Protein 6ZDY (pdb70)

Solvent-accessible surface area: 7712 Å² total; per-residue (Å²): 144,92,52,127,140,96,141,63,98,75,79,64,61,82,25,3,69,73,10,0,161,114,68,74,104,81,60,16,0,28,67,127,1,0,39,57,7,0,49,66,84,18,36,97,91,6,143,165,26,88,210,72,101,58,70,0,49,75,25,12,127,99,10,11,108,97,156,60,120,54,0,33,52,126,19,1,45,117,12,31,41,130,24,107,140,58,33,96,118,68,74,114,125,21,54,57,225,81,97,85,120,108,61,82,163,29,23,60

Radius of gyration: 15.87 Å; Cα contacts (8 Å, |Δi|>4): 96; chains: 1; bounding box: 34×30×49 Å

Nearest PDB structures (foldseek):
  6zdy-assembly1_A-2  TM=1.009E+00  e=1.731E-20  Mus musculus
  6zfe-assembly1_A-2  TM=1.007E+00  e=1.436E-19  Mus musculus
  4ggf-assembly1_L  TM=8.959E-01  e=5.723E-12  Homo sapiens
  1xk4-assembly1_C  TM=9.743E-01  e=3.692E-10  Homo sapiens
  1irj-assembly1_A  TM=9.608E-01  e=3.062E-09  Homo sapiens

Foldseek 3Di:
DQDPVRVVVVVVCVLQQVLLCPDDHSQWHALVSQLVSCLPPVCPLPVVCNVPVVVSVVLQVVLPVVPPRIHGPVSVVVVVVVSVVQQVVQQDVQADPDPPDGGDPRGD

Organism: Mus musculus (NCBI:txid10090)

B-factor: mean 39.43, std 17.86, range [22.39, 129.32]

Structure (mmCIF, N/CA/C/O backbone):
data_6ZDY
#
_entry.id   6ZDY
#
_cell.length_a   72.840
_cell.length_b   40.620
_cell.length_c   53.090
_cell.angle_alpha   90.000
_cell.angle_beta   125.000
_cell.angle_gamma   90.000
#
_symmetry.space_group_name_H-M   'C 1 2 1'
#
loop_
_entity.id
_entity.type
_entity.pdbx_description
1 polymer 'Protein S100-A9'
2 non-polymer 'CALCIUM ION'
3 non-polymer 'ZINC ION'
4 non-polymer 'SULFATE ION'
5 water water
#
loop_
_atom_site.group_PDB
_atom_site.id
_atom_site.type_symbol
_atom_site.label_atom_id
_atom_site.label_alt_id
_atom_site.label_comp_id
_atom_site.label_asym_id
_atom_site.label_entity_id
_atom_site.label_seq_id
_atom_site.pdbx_PDB_ins_code
_atom_site.Cartn_x
_atom_site.Cartn_y
_atom_site.Cartn_z
_atom_site.occupancy
_atom_site.B_iso_or_equiv
_atom_site.auth_seq_id
_atom_site.auth_comp_id
_atom_site.auth_asym_id
_atom_site.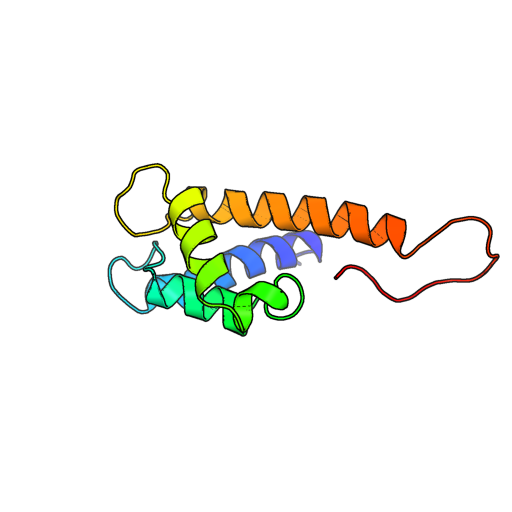auth_atom_id
_atom_site.pdbx_PDB_model_num
ATOM 1 N N . ALA A 1 7 ? -29.419 11.353 25.656 1.00 61.01 5 ALA A N 1
ATOM 2 C CA . ALA A 1 7 ? -28.203 11.582 24.882 1.00 60.31 5 ALA A CA 1
ATOM 3 C C . ALA A 1 7 ? -27.283 10.368 24.969 1.00 59.32 5 ALA A C 1
ATOM 4 O O . ALA A 1 7 ? -27.262 9.681 25.989 1.00 59.49 5 ALA A O 1
ATOM 6 N N . PRO A 1 8 ? -26.530 10.097 23.900 1.00 57.57 6 PRO A N 1
ATOM 7 C CA . PRO A 1 8 ? -25.633 8.933 23.911 1.00 54.65 6 PRO A CA 1
ATOM 8 C C . PRO A 1 8 ? -24.508 9.116 24.919 1.00 51.86 6 PRO A C 1
ATOM 9 O O . PRO A 1 8 ? -23.870 10.170 24.979 1.00 52.39 6 PRO A O 1
ATOM 13 N N . SER A 1 9 ? -24.267 8.074 25.709 1.00 47.18 7 SER A N 1
ATOM 14 C CA . SER A 1 9 ? -23.229 8.086 26.723 1.00 43.31 7 SER A CA 1
ATOM 15 C C . SER A 1 9 ? -21.853 7.942 26.077 1.00 44.03 7 SER A C 1
ATOM 16 O O . SER A 1 9 ? -21.719 7.659 24.884 1.00 41.79 7 SER A O 1
ATOM 19 N N . GLN A 1 10 ? -20.816 8.140 26.899 1.00 46.04 8 GLN A N 1
ATOM 20 C CA .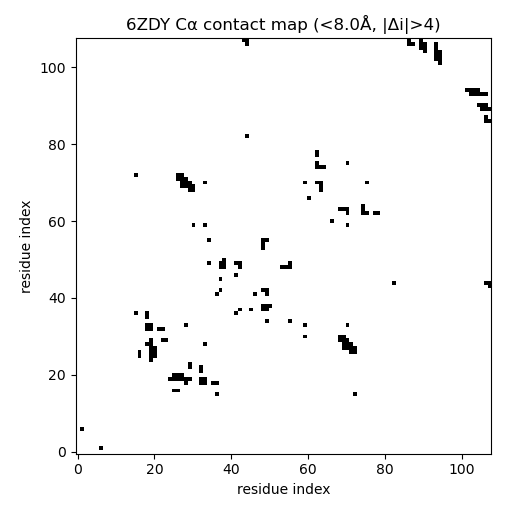 GLN A 1 10 ? -19.445 7.892 26.459 1.00 48.48 8 GLN A CA 1
ATOM 21 C C . GLN A 1 10 ? -19.283 6.472 25.940 1.00 42.68 8 GLN A C 1
ATOM 22 O O . GLN A 1 10 ? -18.609 6.237 24.928 1.00 42.18 8 GLN A O 1
ATOM 28 N N . MET A 1 11 ? -19.885 5.508 26.630 1.00 40.64 9 MET A N 1
ATOM 29 C CA . MET A 1 11 ? -19.790 4.118 26.210 1.00 38.05 9 MET A CA 1
ATOM 30 C C . MET A 1 11 ? -20.505 3.893 24.883 1.00 34.07 9 MET A C 1
ATOM 31 O O . MET A 1 11 ? -19.972 3.236 23.978 1.00 33.66 9 MET A O 1
ATOM 36 N N . GLU A 1 12 ? -21.720 4.430 24.746 1.00 32.52 10 GLU A N 1
ATOM 37 C CA . GLU A 1 12 ? -22.456 4.256 23.498 1.00 31.30 10 GLU A CA 1
ATOM 38 C C . GLU A 1 12 ? -21.752 4.956 22.343 1.00 31.57 10 GLU A C 1
ATOM 39 O O . GLU A 1 12 ? -21.654 4.403 21.241 1.00 32.10 10 GLU A O 1
ATOM 45 N N . ARG A 1 13 ? -21.235 6.164 22.585 1.00 34.37 11 ARG A N 1
ATOM 46 C CA . ARG A 1 13 ? -20.476 6.872 21.559 1.00 36.29 11 ARG A CA 1
ATOM 47 C C . ARG A 1 13 ? -19.268 6.061 21.110 1.00 33.77 11 ARG A C 1
ATOM 48 O O . ARG A 1 13 ? -18.942 6.021 19.915 1.00 34.68 11 ARG A O 1
ATOM 56 N N . SER A 1 14 ? -18.588 5.404 22.054 1.00 33.39 12 SER A N 1
ATOM 57 C CA . SER A 1 14 ? -17.395 4.631 21.713 1.00 32.19 12 SER A CA 1
ATOM 58 C C . SER A 1 14 ? -17.744 3.437 20.838 1.00 28.86 12 SER A C 1
ATOM 59 O O . SER A 1 14 ? -17.028 3.131 19.876 1.00 30.88 12 SER A O 1
ATOM 62 N N . ILE A 1 15 ? -18.837 2.745 21.161 1.00 29.38 13 ILE A N 1
ATOM 63 C CA . ILE A 1 15 ? -19.270 1.603 20.359 1.00 27.19 13 ILE A CA 1
ATOM 64 C C . ILE A 1 15 ? -19.633 2.051 18.950 1.00 27.49 13 ILE A C 1
ATOM 65 O O . ILE A 1 15 ? -19.218 1.438 17.957 1.00 29.33 13 ILE A O 1
ATOM 70 N N . THR A 1 16 ? -20.410 3.131 18.841 1.00 30.05 14 THR A N 1
ATOM 71 C CA . THR A 1 16 ? -20.793 3.639 17.529 1.00 31.02 14 THR A CA 1
ATOM 72 C C . THR A 1 16 ? -19.571 4.061 16.726 1.00 31.50 14 THR A C 1
ATOM 73 O O . THR A 1 16 ? -19.482 3.784 15.523 1.00 33.29 14 THR A O 1
ATOM 77 N N . THR A 1 17 ? -18.601 4.705 17.379 1.00 32.38 15 THR A N 1
ATOM 78 C CA . THR A 1 17 ? -17.414 5.168 16.665 1.00 33.06 15 THR A CA 1
ATOM 79 C C . THR A 1 17 ? -16.588 4.005 16.127 1.00 31.63 15 THR A C 1
ATOM 80 O O . THR A 1 17 ? -16.032 4.090 15.024 1.00 31.34 15 THR A O 1
ATOM 84 N N . ILE A 1 18 ? -16.495 2.910 16.884 1.00 29.36 16 ILE A N 1
ATOM 85 C CA . ILE A 1 18 ? -15.802 1.722 16.387 1.00 26.85 16 ILE A CA 1
ATOM 86 C C . ILE A 1 18 ? -16.445 1.235 15.095 1.00 27.31 16 ILE A C 1
ATOM 87 O O . ILE A 1 18 ? -15.762 0.987 14.094 1.00 28.41 16 ILE A O 1
ATOM 92 N N . ILE A 1 19 ? -17.772 1.126 15.085 1.00 27.74 17 ILE A N 1
ATOM 93 C CA . ILE A 1 19 ? -18.483 0.673 13.894 1.00 28.13 17 ILE A CA 1
ATOM 94 C C . ILE A 1 19 ? -18.333 1.678 12.752 1.00 28.06 17 ILE A C 1
ATOM 95 O O . ILE A 1 19 ? -18.122 1.295 11.589 1.00 28.94 17 ILE A O 1
ATOM 100 N N . ASP A 1 20 ? -18.451 2.974 13.057 1.00 28.44 18 ASP A N 1
ATOM 101 C CA . ASP A 1 20 ? -18.296 3.997 12.026 1.00 30.46 18 ASP A CA 1
ATOM 102 C C . ASP A 1 20 ? -16.901 3.948 11.414 1.00 30.86 18 ASP A C 1
ATOM 103 O O . ASP A 1 20 ? -16.735 4.150 10.199 1.00 31.08 18 ASP A O 1
ATOM 108 N N . THR A 1 21 ? -15.882 3.698 12.242 1.00 30.73 19 THR A N 1
ATO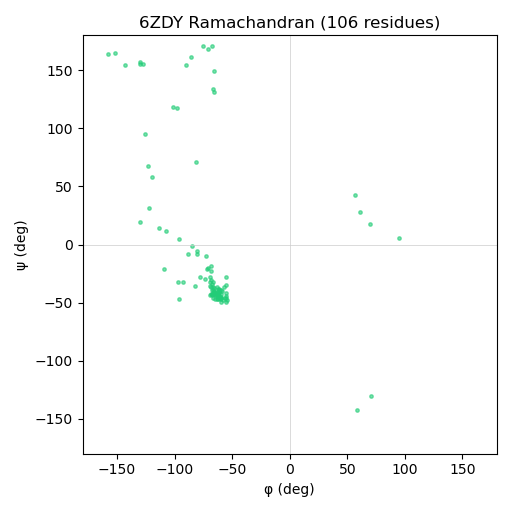M 109 C CA . THR A 1 21 ? -14.517 3.624 11.733 1.00 30.90 19 THR A CA 1
ATOM 110 C C . THR A 1 21 ? -14.341 2.424 10.814 1.00 28.85 19 THR A C 1
ATOM 111 O O . THR A 1 21 ? -13.715 2.534 9.751 1.00 29.52 19 THR A O 1
ATOM 115 N N . PHE A 1 22 ? -14.900 1.274 11.194 1.00 26.83 20 PHE A N 1
ATOM 116 C CA . PHE A 1 22 ? -14.870 0.116 10.307 1.00 24.44 20 PHE A CA 1
ATOM 117 C C . PHE A 1 22 ? -15.471 0.451 8.948 1.00 26.70 20 PHE A C 1
ATOM 118 O O . PHE A 1 22 ? -14.853 0.188 7.905 1.00 26.02 20 PHE A O 1
ATOM 126 N N . HIS A 1 23 ? -16.663 1.060 8.943 1.00 28.22 21 HIS A N 1
ATOM 127 C CA . HIS A 1 23 ? -17.341 1.383 7.690 1.00 27.84 21 HIS A CA 1
ATOM 128 C C . HIS A 1 23 ? -16.588 2.443 6.890 1.00 29.04 21 HIS A C 1
ATOM 129 O O . HIS A 1 23 ? -16.635 2.434 5.655 1.00 29.81 21 HIS A O 1
ATOM 136 N N . GLN A 1 24 ? -15.903 3.372 7.564 1.00 29.51 22 GLN A N 1
ATOM 137 C CA . GLN A 1 24 ? -15.114 4.371 6.850 1.00 31.07 22 GLN A CA 1
ATOM 138 C C . GLN A 1 24 ? -14.111 3.714 5.915 1.00 30.49 22 GLN A C 1
ATOM 139 O O . GLN A 1 24 ? -13.838 4.234 4.826 1.00 32.53 22 GLN A O 1
ATOM 145 N N . TYR A 1 25 ? -13.562 2.570 6.312 1.00 28.84 23 TYR A N 1
ATOM 146 C CA . TYR A 1 25 ? -12.606 1.858 5.478 1.00 29.38 23 TYR A CA 1
ATOM 147 C C . TYR A 1 25 ? -13.230 0.739 4.663 1.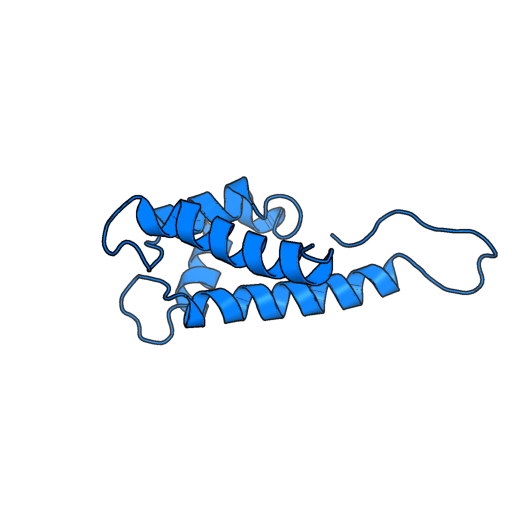00 28.65 23 TYR A C 1
ATOM 148 O O . TYR A 1 25 ? -12.790 0.502 3.534 1.00 31.28 23 TYR A O 1
ATOM 157 N N . SER A 1 26 ? -14.275 0.081 5.166 1.00 26.34 24 SER A N 1
ATOM 158 C CA . SER A 1 26 ? -14.861 -1.026 4.415 1.00 26.28 24 SER A CA 1
ATOM 159 C C . SER A 1 26 ? -15.585 -0.556 3.155 1.00 28.61 24 SER A C 1
ATOM 160 O O . SER A 1 26 ? -15.680 -1.315 2.184 1.00 28.94 24 SER A O 1
ATOM 163 N N . ARG A 1 27 ? -16.109 0.672 3.149 1.00 31.23 25 ARG A N 1
ATOM 164 C CA . ARG A 1 27 ? -16.927 1.164 2.045 1.00 35.60 25 ARG A CA 1
ATOM 165 C C . ARG A 1 27 ? -16.109 1.638 0.851 1.00 33.75 25 ARG A C 1
ATOM 166 O O . ARG A 1 27 ? -16.697 1.972 -0.184 1.00 35.30 25 ARG A O 1
ATOM 174 N N . LYS A 1 28 ? -14.777 1.665 0.957 1.00 34.60 26 LYS A N 1
ATOM 175 C CA . LYS A 1 28 ? -13.963 2.294 -0.084 1.00 36.19 26 LYS A CA 1
ATOM 176 C C . LYS A 1 28 ? -13.977 1.503 -1.391 1.00 35.40 26 LYS A C 1
ATOM 177 O O . LYS A 1 28 ? -14.089 2.092 -2.475 1.00 38.95 26 LYS A O 1
ATOM 183 N N . GLU A 1 29 ? -13.864 0.178 -1.318 1.00 33.92 27 GLU A N 1
ATOM 184 C CA . GLU A 1 29 ? -13.785 -0.642 -2.517 1.00 35.79 27 GLU A CA 1
ATOM 185 C C . GLU A 1 29 ? -14.346 -2.026 -2.229 1.00 34.25 27 GLU A C 1
ATOM 186 O O . GLU A 1 29 ? -14.528 -2.423 -1.068 1.00 33.52 27 GLU A O 1
ATOM 192 N N . GLY A 1 30 ? -14.615 -2.758 -3.312 1.00 36.61 28 GLY A N 1
ATOM 193 C CA . GLY A 1 30 ? -15.164 -4.099 -3.196 1.00 36.03 28 GLY A CA 1
ATOM 194 C C . GLY A 1 30 ? -16.483 -4.101 -2.455 1.00 34.16 28 GLY A C 1
ATOM 195 O O . GLY A 1 30 ? -17.315 -3.194 -2.593 1.00 36.43 28 GLY A O 1
ATOM 196 N N . HIS A 1 31 ? -16.684 -5.129 -1.654 1.00 33.49 29 HIS A N 1
ATOM 197 C CA . HIS A 1 31 ? -17.891 -5.185 -0.855 1.00 32.90 29 HIS A CA 1
ATOM 198 C C . HIS A 1 31 ? -17.849 -4.052 0.163 1.00 32.23 29 HIS A C 1
ATOM 199 O O . HIS A 1 31 ? -16.828 -3.865 0.832 1.00 31.58 29 HIS A O 1
ATOM 206 N N . PRO A 1 32 ? -18.920 -3.265 0.297 1.00 31.17 30 PRO A N 1
ATOM 207 C CA . PRO A 1 32 ? -18.866 -2.098 1.190 1.00 31.68 30 PRO A CA 1
ATOM 208 C C . PRO A 1 32 ? -18.879 -2.443 2.666 1.00 29.85 30 PRO A C 1
ATOM 209 O O . PRO A 1 32 ? -18.648 -1.546 3.489 1.00 30.25 30 PRO A O 1
ATOM 213 N N . ASP A 1 33 ? -19.126 -3.696 3.038 1.00 27.43 31 ASP A N 1
ATOM 214 C CA . ASP A 1 33 ? -19.121 -4.080 4.445 1.00 26.79 31 ASP A CA 1
ATOM 215 C C . ASP A 1 33 ? -17.996 -5.044 4.808 1.00 27.21 31 ASP A C 1
ATOM 216 O O . ASP A 1 33 ? -18.032 -5.646 5.887 1.00 28.09 31 ASP A O 1
ATOM 221 N N . THR A 1 34 ? -16.997 -5.212 3.937 1.00 26.14 32 THR A N 1
ATOM 222 C CA . THR A 1 34 ? -15.805 -5.973 4.278 1.00 25.30 32 THR A CA 1
ATOM 223 C C . THR A 1 34 ? -14.570 -5.150 3.933 1.00 23.88 32 THR A C 1
ATOM 224 O O . THR A 1 34 ? -14.615 -4.236 3.095 1.00 25.81 32 THR A O 1
ATOM 228 N N . LEU A 1 35 ? -13.471 -5.484 4.605 1.00 24.21 33 LEU A N 1
ATOM 229 C CA . LEU A 1 35 ? -12.176 -4.841 4.394 1.00 23.75 33 LEU A CA 1
ATOM 230 C C . LEU A 1 35 ? -11.333 -5.696 3.457 1.00 24.91 33 LEU A C 1
ATOM 231 O O . LEU A 1 35 ? -11.001 -6.841 3.784 1.00 24.89 33 LEU A O 1
ATOM 236 N N . SER A 1 36 ? -10.990 -5.141 2.295 1.00 25.51 34 SER A N 1
ATOM 237 C CA . SER A 1 36 ? -9.937 -5.721 1.486 1.00 24.57 34 SER A CA 1
ATOM 238 C C . SER A 1 36 ? -8.596 -5.562 2.200 1.00 24.46 34 SER A C 1
ATOM 239 O O . SER A 1 36 ? -8.476 -4.867 3.211 1.00 25.29 34 SER A O 1
ATOM 242 N N . LYS A 1 37 ? -7.567 -6.215 1.658 1.00 24.96 35 LYS A N 1
ATOM 243 C CA . LYS A 1 37 ? -6.230 -6.040 2.213 1.00 23.91 35 LYS A CA 1
ATOM 244 C C . LYS A 1 37 ? -5.847 -4.567 2.250 1.00 25.27 35 LYS A C 1
ATOM 245 O O . LYS A 1 37 ? -5.351 -4.069 3.268 1.00 25.12 35 LYS A O 1
ATOM 251 N N . LYS A 1 38 ? -6.089 -3.851 1.148 1.00 25.64 36 LYS A N 1
ATOM 252 C CA . LYS A 1 38 ? -5.747 -2.434 1.081 1.00 25.97 36 LYS A CA 1
ATOM 253 C C . LYS A 1 38 ? -6.512 -1.632 2.129 1.00 25.77 36 LYS A C 1
ATOM 254 O O . LYS A 1 38 ? -5.936 -0.772 2.812 1.00 27.13 36 LYS A O 1
ATOM 260 N N . GLU A 1 39 ? -7.811 -1.908 2.279 1.00 25.17 37 GLU A N 1
ATOM 261 C CA . GLU A 1 39 ? -8.619 -1.183 3.252 1.00 24.21 37 GLU A CA 1
ATOM 262 C C . GLU A 1 39 ? -8.172 -1.485 4.673 1.00 24.46 37 GLU A C 1
ATOM 263 O O . GLU A 1 39 ? -8.109 -0.580 5.513 1.00 26.41 37 GLU A O 1
ATOM 269 N N . PHE A 1 40 ? -7.851 -2.747 4.954 1.00 24.20 38 PHE A N 1
ATOM 270 C CA . PHE A 1 40 ? -7.403 -3.122 6.290 1.00 23.18 38 PHE A CA 1
ATOM 271 C C . PHE A 1 40 ? -6.076 -2.455 6.625 1.00 23.81 38 PHE A C 1
ATOM 272 O O . PHE A 1 40 ? -5.905 -1.894 7.711 1.00 24.88 38 PHE A O 1
ATOM 280 N N . ARG A 1 41 ? -5.116 -2.509 5.697 1.00 24.73 39 ARG A N 1
ATOM 281 C CA . ARG A 1 41 ? -3.842 -1.842 5.931 1.00 25.31 39 ARG A CA 1
ATOM 282 C C . ARG A 1 41 ? -4.028 -0.345 6.143 1.00 25.60 39 ARG A C 1
ATOM 283 O O . ARG A 1 41 ? -3.391 0.243 7.026 1.00 28.97 39 ARG A O 1
ATOM 291 N N . GLN A 1 42 ? -4.891 0.289 5.339 1.00 27.26 40 GLN A N 1
ATOM 292 C CA . GLN A 1 42 ? -5.168 1.713 5.518 1.00 29.81 40 GLN A CA 1
ATOM 293 C C . GLN A 1 42 ? -5.736 1.987 6.901 1.00 29.39 40 GLN A C 1
ATOM 294 O O . GLN A 1 42 ? -5.331 2.942 7.576 1.00 33.86 40 GLN A O 1
ATOM 300 N N . MET A 1 43 ? -6.693 1.165 7.332 1.00 27.05 41 MET A N 1
ATOM 301 C CA . MET A 1 43 ? -7.288 1.345 8.651 1.00 28.40 41 MET A CA 1
ATOM 302 C C . MET A 1 43 ? -6.248 1.185 9.753 1.00 28.07 41 MET A C 1
ATOM 303 O O . MET A 1 43 ? -6.185 1.996 10.683 1.00 29.77 41 MET A O 1
ATOM 308 N N . VAL A 1 44 ? -5.426 0.134 9.673 1.00 27.81 42 VAL A N 1
ATOM 309 C CA . VAL A 1 44 ? -4.405 -0.082 10.694 1.00 27.98 42 VAL A CA 1
ATOM 310 C C . VAL A 1 44 ? -3.442 1.095 10.748 1.00 29.37 42 VAL A C 1
ATOM 311 O O . VAL A 1 44 ? -3.134 1.616 11.824 1.00 30.63 42 VAL A O 1
ATOM 315 N N . GLU A 1 45 ? -2.973 1.553 9.586 1.00 30.71 43 GLU A N 1
ATOM 316 C CA . GLU A 1 45 ? -1.984 2.624 9.575 1.00 33.39 43 GLU A CA 1
ATOM 317 C C . GLU A 1 45 ? -2.570 3.954 10.040 1.00 36.28 43 GLU A C 1
ATOM 318 O O . GLU A 1 45 ? -1.865 4.754 10.664 1.00 40.15 43 GLU A O 1
ATOM 324 N N . ALA A 1 46 ? -3.851 4.201 9.779 1.00 35.62 44 ALA A N 1
ATOM 325 C CA . ALA A 1 46 ? -4.447 5.481 10.142 1.00 36.64 44 ALA A CA 1
ATOM 326 C C . ALA A 1 46 ? -5.106 5.479 11.516 1.00 37.91 44 ALA A C 1
ATOM 327 O O . ALA A 1 46 ? -5.102 6.512 12.197 1.00 39.78 44 ALA A O 1
ATOM 329 N N . GLN A 1 47 ? -5.662 4.345 11.944 1.00 36.63 45 GLN A N 1
ATOM 330 C CA . GLN A 1 47 ? -6.469 4.285 13.155 1.00 37.24 45 GLN A CA 1
ATOM 331 C C . GLN A 1 47 ? -5.804 3.561 14.308 1.00 36.20 45 GLN A C 1
ATOM 332 O O . GLN A 1 47 ? -6.221 3.753 15.456 1.00 37.97 45 GLN A O 1
ATOM 338 N N . LEU A 1 48 ? -4.821 2.717 14.040 1.00 35.84 46 LEU A N 1
ATOM 339 C CA . LEU A 1 48 ? -4.136 1.961 15.077 1.00 36.74 46 LEU A CA 1
ATOM 340 C C . LEU A 1 48 ? -2.640 2.245 15.067 1.00 38.71 46 LEU A C 1
ATOM 341 O O . LEU A 1 48 ? -1.834 1.384 15.415 1.00 39.97 46 LEU A O 1
ATOM 346 N N . ALA A 1 49 ? -2.266 3.469 14.682 1.00 41.47 47 ALA A N 1
ATOM 347 C CA . ALA A 1 49 ? -0.860 3.831 14.550 1.00 45.10 47 ALA A CA 1
ATOM 348 C C . ALA A 1 49 ? -0.145 3.883 15.891 1.00 47.20 47 ALA A C 1
ATOM 349 O O . ALA A 1 49 ? 1.083 3.772 15.926 1.00 48.55 47 ALA A O 1
ATOM 351 N N . THR A 1 50 ? -0.881 4.064 16.987 1.00 47.38 48 THR A N 1
ATOM 3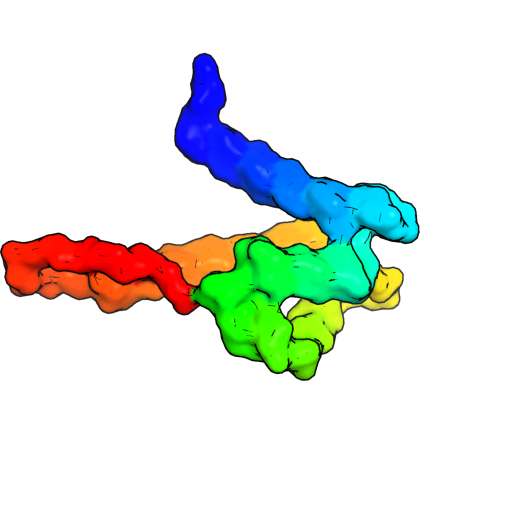52 C CA . THR A 1 50 ? -0.319 4.026 18.330 1.00 48.84 48 THR A CA 1
ATOM 353 C C . THR A 1 50 ? -0.472 2.657 18.980 1.00 48.66 48 THR A C 1
ATOM 354 O O . THR A 1 50 ? 0.488 2.127 19.546 1.00 50.20 48 THR A O 1
ATOM 358 N N . PHE A 1 51 ? -1.670 2.071 18.905 1.00 46.80 49 PHE A N 1
ATOM 359 C CA . PHE A 1 51 ? -1.879 0.739 19.466 1.00 48.07 49 PHE A CA 1
ATOM 360 C C . PHE A 1 51 ? -1.094 -0.311 18.696 1.00 49.84 49 PHE A C 1
ATOM 361 O O . PHE A 1 51 ? -0.601 -1.281 19.282 1.00 50.12 49 PHE A O 1
ATOM 369 N N . MET A 1 52 ? -0.990 -0.148 17.378 1.00 50.54 50 MET A N 1
ATOM 370 C CA . MET A 1 52 ? -0.228 -1.075 16.554 1.00 52.29 50 MET A CA 1
ATOM 371 C C . MET A 1 52 ? 0.900 -0.315 15.870 1.00 58.10 50 MET A C 1
ATOM 372 O O . MET A 1 52 ? 0.988 -0.285 14.637 1.00 58.31 50 MET A O 1
ATOM 377 N N . LYS A 1 53 ? 1.764 0.310 16.677 1.00 63.87 51 LYS A N 1
ATOM 378 C CA . LYS A 1 53 ? 2.819 1.156 16.130 1.00 70.48 51 LYS A CA 1
ATOM 379 C C . LYS A 1 53 ? 3.828 0.345 15.331 1.00 74.57 51 LYS A C 1
ATOM 380 O O . LYS A 1 53 ? 4.290 0.788 14.273 1.00 74.80 51 LYS A O 1
ATOM 386 N N . LYS A 1 54 ? 4.183 -0.844 15.815 1.00 79.01 52 LYS A N 1
ATOM 387 C CA . LYS A 1 54 ? 5.119 -1.675 15.072 1.00 84.29 52 LYS A CA 1
ATOM 388 C C . LYS A 1 54 ? 4.500 -2.254 13.808 1.00 86.74 52 LYS A C 1
ATOM 389 O O . LYS A 1 54 ? 5.237 -2.631 12.895 1.00 85.99 52 LYS A O 1
ATOM 395 N N . GLU A 1 55 ? 3.168 -2.316 13.726 1.00 88.74 53 GLU A N 1
ATOM 396 C CA . GLU A 1 55 ? 2.513 -2.870 12.544 1.00 90.72 53 GLU A CA 1
ATOM 397 C C . GLU A 1 55 ? 2.393 -1.845 11.424 1.00 92.16 53 GLU A C 1
ATOM 398 O O . GLU A 1 55 ? 2.494 -2.203 10.245 1.00 92.25 53 GLU A O 1
ATOM 404 N N . LYS A 1 56 ? 2.159 -0.576 11.767 1.00 93.53 54 LYS A N 1
ATOM 405 C CA . LYS A 1 56 ? 1.935 0.439 10.740 1.00 94.76 54 LYS A CA 1
ATOM 406 C C . LYS A 1 56 ? 3.136 0.565 9.811 1.00 95.63 54 LYS A C 1
ATOM 407 O O . LYS A 1 56 ? 2.987 0.617 8.585 1.00 96.00 54 LYS A O 1
ATOM 413 N N . ARG A 1 57 ? 4.338 0.617 10.379 1.00 95.54 55 ARG A N 1
ATOM 414 C CA . ARG A 1 57 ? 5.559 0.737 9.594 1.00 95.30 55 ARG A CA 1
ATOM 415 C C . ARG A 1 57 ? 6.082 -0.603 9.092 1.00 92.64 55 ARG A C 1
ATOM 416 O O . ARG A 1 57 ? 7.099 -0.628 8.389 1.00 93.68 55 ARG A O 1
ATOM 424 N N . ASN A 1 58 ? 5.415 -1.707 9.426 1.00 87.81 56 ASN A N 1
ATOM 425 C CA . ASN A 1 58 ? 5.873 -3.056 9.097 1.00 82.11 56 ASN A CA 1
ATOM 426 C C . ASN A 1 58 ? 4.729 -3.740 8.359 1.00 73.63 56 ASN A C 1
ATOM 427 O O . ASN A 1 58 ? 3.826 -4.295 8.991 1.00 73.66 56 ASN A O 1
ATOM 432 N N . GLU A 1 59 ? 4.764 -3.702 7.023 1.00 65.37 57 GLU A N 1
ATOM 433 C CA . GLU A 1 59 ? 3.766 -4.433 6.250 1.00 56.68 57 GLU A CA 1
ATOM 434 C C . GLU A 1 59 ? 3.751 -5.905 6.630 1.00 50.07 57 GLU A C 1
ATOM 435 O O . GLU A 1 59 ? 2.706 -6.559 6.541 1.00 49.36 57 GLU A O 1
ATOM 441 N N . ALA A 1 60 ? 4.893 -6.431 7.083 1.00 44.21 58 ALA A N 1
ATOM 442 C CA . ALA A 1 60 ? 4.997 -7.853 7.388 1.00 39.15 58 ALA A CA 1
ATOM 443 C C . ALA A 1 60 ? 3.998 -8.278 8.461 1.00 34.73 58 ALA A C 1
ATOM 444 O O . ALA A 1 60 ? 3.286 -9.268 8.289 1.00 33.46 58 ALA A O 1
ATOM 446 N N . LEU A 1 61 ? 3.935 -7.560 9.584 1.00 36.89 59 LEU A N 1
ATOM 447 C CA . LEU A 1 61 ? 3.009 -8.010 10.622 1.00 38.45 59 LEU A CA 1
ATOM 448 C C . LEU A 1 61 ? 1.557 -7.846 10.187 1.00 32.63 59 LEU A C 1
ATOM 449 O O . LEU A 1 61 ? 0.717 -8.695 10.504 1.00 31.01 59 LEU A O 1
ATOM 454 N N . ILE A 1 62 ? 1.246 -6.777 9.446 1.00 29.22 60 ILE A N 1
ATOM 455 C CA . ILE A 1 62 ? -0.096 -6.625 8.875 1.00 27.60 60 ILE A CA 1
ATOM 456 C C . ILE A 1 62 ? -0.459 -7.823 7.999 1.00 25.87 60 ILE A C 1
ATOM 457 O O . ILE A 1 62 ? -1.614 -8.272 7.980 1.00 26.97 60 ILE A O 1
ATOM 462 N N . ASN A 1 63 ? 0.519 -8.367 7.267 1.00 24.97 61 ASN A N 1
ATOM 463 C CA . ASN A 1 63 ? 0.249 -9.547 6.453 1.00 24.34 61 ASN A CA 1
ATOM 464 C C . ASN A 1 63 ? -0.138 -10.741 7.318 1.00 25.30 61 ASN A C 1
ATOM 465 O O . ASN A 1 63 ? -1.095 -11.460 6.997 1.00 25.55 61 ASN A O 1
ATOM 470 N N . ASP A 1 64 ? 0.596 -10.969 8.421 1.00 28.27 62 ASP A N 1
ATOM 471 C CA . ASP A 1 64 ? 0.247 -12.054 9.332 1.00 33.11 62 ASP A CA 1
ATOM 472 C C . ASP A 1 64 ? -1.134 -11.843 9.934 1.00 28.01 62 ASP A C 1
ATOM 473 O O . ASP A 1 64 ? -1.929 -12.785 10.023 1.00 29.62 62 ASP A O 1
ATOM 478 N N . ILE A 1 65 ? -1.436 -10.612 10.351 1.00 26.07 63 ILE A N 1
ATOM 479 C CA . ILE A 1 65 ? -2.700 -10.360 11.044 1.00 24.43 63 ILE A CA 1
ATOM 480 C C . ILE A 1 65 ? -3.877 -10.549 10.096 1.00 24.79 63 ILE A C 1
ATOM 481 O O . ILE A 1 65 ? -4.890 -11.157 10.457 1.00 26.34 63 ILE A O 1
ATOM 486 N N . MET A 1 66 ? -3.764 -10.056 8.861 1.00 24.64 64 MET A N 1
ATOM 487 C CA . MET A 1 66 ? -4.835 -10.270 7.895 1.00 24.07 64 MET A CA 1
ATOM 488 C C . MET A 1 66 ? -5.117 -11.758 7.719 1.00 24.90 64 MET A C 1
ATOM 489 O O . MET A 1 66 ? -6.276 -12.191 7.712 1.00 24.66 64 MET A O 1
ATOM 494 N N . GLU A 1 67 ? -4.059 -12.560 7.573 1.00 24.17 65 GLU A N 1
ATOM 495 C CA . GLU A 1 67 ? -4.244 -13.991 7.374 1.00 25.25 65 GLU A CA 1
ATOM 496 C C . GLU A 1 67 ? -4.818 -14.663 8.616 1.00 25.39 65 GLU A C 1
ATOM 497 O O . GLU A 1 67 ? -5.607 -15.606 8.501 1.00 30.08 65 GLU A O 1
ATOM 503 N N . ASP A 1 68 ? -4.448 -14.187 9.807 1.00 25.33 66 ASP A N 1
ATOM 504 C CA . ASP A 1 68 ? -5.015 -14.752 11.027 1.00 27.42 66 ASP A CA 1
ATOM 505 C C . ASP A 1 68 ? -6.497 -14.427 11.149 1.00 25.38 66 ASP A C 1
ATOM 506 O O . ASP A 1 68 ? -7.285 -15.263 11.604 1.00 29.52 66 ASP A O 1
ATOM 511 N N . LEU A 1 69 ? -6.885 -13.208 10.779 1.00 24.91 67 LEU A N 1
ATOM 512 C CA . LEU A 1 69 ? -8.271 -12.778 10.935 1.00 24.07 67 LEU A CA 1
ATOM 513 C C . LEU A 1 69 ? -9.186 -13.330 9.849 1.00 24.36 67 LEU A C 1
ATOM 514 O O . LEU A 1 69 ? -10.388 -13.487 10.084 1.00 27.76 67 LEU A O 1
ATOM 519 N N . ASP A 1 70 ? -8.653 -13.603 8.653 1.00 26.20 68 ASP A N 1
ATOM 520 C CA . ASP A 1 70 ? -9.442 -14.054 7.501 1.00 25.57 68 ASP A CA 1
ATOM 521 C C . ASP A 1 70 ? -9.707 -15.555 7.621 1.00 27.87 68 ASP A C 1
ATOM 522 O O . ASP A 1 70 ? -9.165 -16.389 6.894 1.00 30.42 68 ASP A O 1
ATOM 527 N N . THR A 1 71 ? -10.567 -15.895 8.582 1.00 28.55 69 THR A N 1
ATOM 528 C CA . THR A 1 71 ? -10.736 -17.294 8.953 1.00 29.51 69 THR A CA 1
ATOM 529 C C . THR A 1 71 ? -11.476 -18.118 7.904 1.00 31.58 69 THR A C 1
ATOM 530 O O . THR A 1 71 ? -11.332 -19.343 7.895 1.00 34.79 69 THR A O 1
ATOM 534 N N . ASN A 1 72 ? -12.253 -17.495 7.020 1.00 30.10 70 ASN A N 1
ATOM 535 C CA . ASN A 1 72 ? -12.862 -18.226 5.916 1.00 31.37 70 ASN A CA 1
ATOM 536 C C . ASN A 1 72 ? -12.059 -18.118 4.626 1.00 31.86 70 ASN A C 1
ATOM 537 O O . ASN A 1 72 ? -12.504 -18.613 3.586 1.00 32.56 70 ASN A O 1
ATOM 542 N N . GLN A 1 73 ? -10.888 -17.485 4.679 1.00 31.40 71 GLN A N 1
ATOM 543 C CA . GLN A 1 73 ? -9.937 -17.473 3.568 1.00 30.77 71 GLN A CA 1
ATOM 544 C C . GLN A 1 73 ? -10.553 -16.934 2.277 1.00 30.74 71 GLN A C 1
ATOM 545 O O . GLN A 1 73 ? -10.331 -17.469 1.186 1.00 34.14 71 GLN A O 1
ATOM 551 N N . ASP A 1 74 ? -11.327 -15.853 2.394 1.00 29.03 72 ASP A N 1
ATOM 552 C CA . ASP A 1 74 ? -11.897 -15.213 1.212 1.00 28.94 72 ASP A CA 1
ATOM 553 C C . ASP A 1 74 ? -11.240 -13.879 0.870 1.00 27.53 72 ASP A C 1
ATOM 554 O O . ASP A 1 74 ? -11.771 -13.129 0.039 1.00 28.30 72 ASP A O 1
ATOM 559 N N . ASN A 1 75 ? -10.112 -13.561 1.506 1.00 26.75 73 ASN A N 1
ATOM 560 C CA . ASN A 1 75 ? -9.288 -12.396 1.196 1.00 25.72 73 ASN A CA 1
ATOM 561 C C . ASN A 1 75 ? -9.928 -11.066 1.567 1.00 25.37 73 ASN A C 1
ATOM 562 O O . ASN A 1 75 ? -9.490 -10.016 1.081 1.00 28.37 73 ASN A O 1
ATOM 567 N N . GLN A 1 76 ? -10.943 -11.080 2.434 1.00 25.91 74 GLN A N 1
ATOM 568 C CA . GLN A 1 76 ? -11.521 -9.859 2.973 1.00 26.27 74 GLN A CA 1
ATOM 569 C C . GLN A 1 76 ? -11.897 -10.133 4.417 1.00 25.33 74 GLN A C 1
ATOM 570 O O . GLN A 1 76 ? -12.116 -11.281 4.792 1.00 26.00 74 GLN A O 1
ATOM 576 N N . LEU A 1 77 ? -11.933 -9.082 5.226 1.00 24.25 75 LEU A N 1
ATOM 577 C CA . LEU A 1 77 ? -12.333 -9.202 6.625 1.00 23.48 75 LEU A CA 1
ATOM 578 C C . LEU A 1 77 ? -13.775 -8.736 6.782 1.00 23.32 75 LEU A C 1
ATOM 579 O O . LEU A 1 77 ? -14.093 -7.571 6.509 1.00 24.97 75 LEU A O 1
ATOM 584 N N . SER A 1 78 ? -14.642 -9.643 7.222 1.00 24.31 76 SER A N 1
ATOM 585 C CA . SER A 1 78 ? -15.980 -9.234 7.608 1.00 24.80 76 SER A CA 1
ATOM 586 C C . SER A 1 78 ? -15.919 -8.441 8.908 1.00 24.44 76 SER A C 1
ATOM 587 O O . SER A 1 78 ? -14.894 -8.404 9.601 1.00 24.76 76 SER A O 1
ATOM 590 N N . PHE A 1 79 ? -17.046 -7.806 9.245 1.00 25.05 77 PHE A N 1
ATOM 591 C CA . PHE A 1 79 ? -17.144 -7.138 10.539 1.00 23.98 77 PHE A CA 1
ATOM 592 C C . PHE A 1 79 ? -16.817 -8.104 11.666 1.00 23.55 77 PHE A C 1
ATOM 593 O O . PHE A 1 79 ? -16.029 -7.784 12.560 1.00 24.58 77 PHE A O 1
ATOM 601 N N . GLU A 1 80 ? -17.418 -9.297 11.633 1.00 26.23 78 GLU A N 1
ATOM 602 C CA . GLU A 1 80 ? -17.191 -10.276 12.692 1.00 27.56 78 GLU A CA 1
ATOM 603 C C . GLU A 1 80 ? -15.721 -10.677 12.761 1.00 25.36 78 GLU A C 1
ATOM 604 O O . GLU A 1 80 ? -15.151 -10.800 13.852 1.00 27.92 78 GLU A O 1
ATOM 610 N N . GLU A 1 81 ? -15.078 -10.862 11.601 1.00 24.74 79 GLU A N 1
ATOM 611 C CA . GLU A 1 81 ? -13.661 -11.213 11.609 1.00 24.39 79 GLU A CA 1
ATOM 612 C C . GLU A 1 81 ? -12.823 -10.076 12.186 1.00 24.62 79 GLU A C 1
ATOM 613 O O . GLU A 1 81 ? -11.910 -10.304 12.989 1.00 26.46 79 GLU A O 1
ATOM 619 N N . CYS A 1 82 ? -13.136 -8.839 11.801 1.00 26.56 80 CYS A N 1
ATOM 620 C CA . CYS A 1 82 ? -12.366 -7.697 12.279 1.00 26.91 80 CYS A CA 1
ATOM 621 C C . CYS A 1 82 ? -12.564 -7.461 13.774 1.00 29.16 80 CYS A C 1
ATOM 622 O O . CYS A 1 82 ? -11.647 -6.985 14.453 1.00 29.03 80 CYS A O 1
ATOM 625 N N . MET A 1 83 ? -13.736 -7.803 14.310 1.00 29.15 81 MET A N 1
ATOM 626 C CA . MET A 1 83 ? -13.957 -7.600 15.735 1.00 29.43 81 MET A CA 1
ATOM 627 C C . MET A 1 83 ? -13.104 -8.525 16.598 1.00 28.16 81 MET A C 1
ATOM 628 O O . MET A 1 83 ? -12.903 -8.228 17.777 1.00 30.80 81 MET A O 1
ATOM 633 N N . MET A 1 84 ? -12.574 -9.622 16.045 1.00 27.47 82 MET A N 1
ATOM 634 C CA . MET A 1 84 ? -11.626 -10.429 16.809 1.00 27.57 82 MET A CA 1
ATOM 635 C C . MET A 1 84 ? -10.369 -9.629 17.121 1.00 26.21 82 MET A C 1
ATOM 636 O O . MET A 1 84 ? -9.784 -9.762 18.205 1.00 26.90 82 MET A O 1
ATOM 641 N N . LEU A 1 85 ? -9.944 -8.784 16.179 1.00 25.35 83 LEU A N 1
ATOM 642 C CA . LEU A 1 85 ? -8.827 -7.884 16.440 1.00 25.51 83 LEU A CA 1
ATOM 643 C C . LEU A 1 85 ? -9.196 -6.830 17.475 1.00 26.27 83 LEU A C 1
ATOM 644 O O . LEU A 1 85 ? -8.393 -6.528 18.364 1.00 26.88 83 LEU A O 1
ATOM 649 N N . MET A 1 86 ? -10.396 -6.249 17.370 1.00 25.83 84 MET A N 1
ATOM 650 C CA . MET A 1 86 ? -10.810 -5.254 18.360 1.00 26.38 84 MET A CA 1
ATOM 651 C C . MET A 1 86 ? -10.833 -5.848 19.762 1.00 26.78 84 MET A C 1
ATOM 652 O O . MET A 1 86 ? -10.438 -5.188 20.732 1.00 26.30 84 MET A O 1
ATOM 657 N N . ALA A 1 87 ? -11.289 -7.096 19.886 1.00 26.90 85 ALA A N 1
ATOM 658 C CA . ALA A 1 87 ? -11.299 -7.751 21.190 1.00 27.33 85 ALA A CA 1
ATOM 659 C C . ALA A 1 87 ? -9.882 -7.903 21.733 1.00 27.08 85 ALA A C 1
ATOM 660 O O . ALA A 1 87 ? -9.613 -7.602 22.902 1.00 27.93 85 ALA A O 1
ATOM 662 N N . LYS A 1 88 ? -8.950 -8.345 20.886 1.00 26.98 86 LYS A N 1
ATOM 663 C CA . LYS A 1 88 ? -7.569 -8.491 21.337 1.00 29.12 86 LYS A CA 1
ATOM 664 C C . LYS A 1 88 ? -6.987 -7.152 21.767 1.00 27.06 86 LYS A C 1
ATOM 665 O O . LYS A 1 88 ? -6.263 -7.074 22.769 1.00 27.81 86 LYS A O 1
ATOM 671 N N . LEU A 1 89 ? -7.320 -6.084 21.037 1.00 25.60 87 LEU A N 1
ATOM 672 C CA . LEU A 1 89 ? -6.805 -4.761 21.365 1.00 25.29 87 LEU A CA 1
ATOM 673 C C . LEU A 1 89 ? -7.384 -4.249 22.672 1.00 25.67 87 LEU A C 1
ATOM 674 O O . LEU A 1 89 ? -6.659 -3.655 23.473 1.00 28.03 87 LEU A O 1
ATOM 679 N N . ILE A 1 90 ? -8.689 -4.442 22.887 1.00 25.79 88 ILE A N 1
ATOM 680 C CA . ILE A 1 90 ? -9.311 -4.000 24.137 1.00 25.26 88 ILE A CA 1
ATOM 681 C C . ILE A 1 90 ? -8.664 -4.693 25.329 1.00 25.54 88 ILE A C 1
ATOM 682 O O . ILE A 1 90 ? -8.316 -4.051 26.330 1.00 25.72 88 ILE A O 1
ATOM 687 N N . PHE A 1 91 ? -8.480 -6.014 25.238 1.00 25.52 89 PHE A N 1
ATOM 688 C CA . PHE A 1 91 ? -7.868 -6.730 26.353 1.00 26.68 89 PHE A CA 1
ATOM 689 C C . PHE A 1 91 ? -6.429 -6.299 26.565 1.00 26.75 89 PHE A C 1
ATOM 690 O O . PHE A 1 91 ? -5.989 -6.109 27.707 1.00 28.33 89 PHE A O 1
ATOM 698 N N . ALA A 1 92 ? -5.672 -6.160 25.479 1.00 26.09 90 ALA A N 1
ATOM 699 C CA . ALA A 1 92 ? -4.284 -5.735 25.606 1.00 26.44 90 ALA A CA 1
ATOM 700 C C . ALA A 1 92 ? -4.193 -4.345 26.218 1.00 26.50 90 ALA A C 1
ATOM 701 O O . ALA A 1 92 ? -3.338 -4.090 27.073 1.00 28.60 90 ALA A O 1
ATOM 703 N N . CYS A 1 93 ? -5.075 -3.434 25.795 1.00 28.37 91 CYS A N 1
ATOM 704 C CA . CYS A 1 93 ? -5.074 -2.089 26.356 1.00 30.04 91 CYS A CA 1
ATOM 705 C C . CYS A 1 93 ? -5.409 -2.121 27.842 1.00 27.88 91 CYS A C 1
ATOM 706 O O . CYS A 1 93 ? -4.772 -1.428 28.642 1.00 28.13 91 CYS A O 1
ATOM 709 N N . HIS A 1 94 ? -6.376 -2.951 28.231 1.00 26.23 92 HIS A N 1
ATOM 710 C CA . HIS A 1 94 ? -6.717 -3.066 29.647 1.00 26.10 92 HIS A CA 1
ATOM 711 C C . HIS A 1 94 ? -5.521 -3.533 30.466 1.00 25.56 92 HIS A C 1
ATOM 712 O O . HIS A 1 94 ? -5.226 -2.974 31.528 1.00 26.70 92 HIS A O 1
ATOM 719 N N . GLU A 1 95 ? -4.823 -4.566 29.985 1.00 27.22 93 GLU A N 1
ATOM 720 C CA . GLU A 1 95 ? -3.660 -5.075 30.706 1.00 30.56 93 GLU A CA 1
ATOM 721 C C . GLU A 1 95 ? -2.576 -4.015 30.806 1.00 28.43 93 GLU A C 1
ATOM 722 O O . GLU A 1 95 ? -1.971 -3.833 31.867 1.00 29.37 93 GLU A O 1
ATOM 728 N N . LYS A 1 96 ? -2.316 -3.306 29.703 1.00 29.17 94 LYS A N 1
ATOM 729 C CA . LYS A 1 96 ? -1.237 -2.324 29.683 1.00 30.49 94 LYS A CA 1
ATOM 730 C C . LYS A 1 96 ? -1.567 -1.123 30.556 1.00 29.42 94 LYS A C 1
ATOM 731 O O . LYS A 1 96 ? -0.678 -0.549 31.198 1.00 31.44 94 LYS A O 1
ATOM 737 N N . LEU A 1 97 ? -2.841 -0.727 30.583 1.00 30.24 95 LEU A N 1
ATOM 738 C CA . LEU A 1 97 ? -3.283 0.336 31.478 1.00 31.65 95 LEU A CA 1
ATOM 739 C C . LEU A 1 97 ? -2.925 0.022 32.930 1.00 29.10 95 LEU A C 1
ATOM 740 O O . LEU A 1 97 ? -2.410 0.880 33.656 1.00 29.71 95 LEU A O 1
ATOM 745 N N . HIS A 1 98 ? -3.158 -1.222 33.357 1.00 27.94 96 HIS A N 1
ATOM 746 C CA . HIS A 1 98 ? -2.770 -1.626 34.706 1.00 27.79 96 HIS A CA 1
ATOM 747 C C . HIS A 1 98 ? -1.251 -1.638 34.887 1.00 26.79 96 HIS A C 1
ATOM 748 O O . HIS A 1 98 ? -0.746 -1.247 35.940 1.00 28.54 96 HIS A O 1
ATOM 755 N N . GLU A 1 99 ? -0.506 -2.085 33.877 1.00 29.14 97 GLU A N 1
ATOM 756 C CA . GLU A 1 99 ? 0.950 -2.077 33.986 1.00 33.58 97 GLU A CA 1
ATOM 757 C C . GLU A 1 99 ? 1.485 -0.658 34.141 1.00 30.81 97 GLU A C 1
ATOM 758 O O . GLU A 1 99 ? 2.438 -0.420 34.898 1.00 32.13 97 GLU A O 1
ATOM 764 N N . ASN A 1 100 ? 0.881 0.300 33.438 1.00 31.08 98 ASN A N 1
ATOM 765 C CA . ASN A 1 100 ? 1.322 1.689 33.476 1.00 32.07 98 ASN A CA 1
ATOM 766 C C . ASN A 1 100 ? 0.816 2.448 34.694 1.00 31.24 98 ASN A C 1
ATOM 767 O O . ASN A 1 10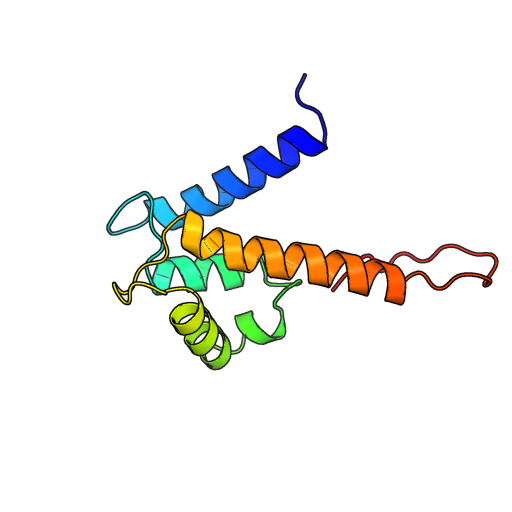0 ? 1.248 3.587 34.910 1.00 33.12 98 ASN A O 1
ATOM 772 N N . ASN A 1 101 ? -0.076 1.857 35.493 1.00 29.80 99 ASN A N 1
ATOM 773 C CA . ASN A 1 101 ? -0.608 2.490 36.697 1.00 30.77 99 ASN A CA 1
ATOM 774 C C . ASN A 1 101 ? -0.334 1.602 37.905 1.00 31.08 99 ASN A C 1
ATOM 775 O O . ASN A 1 101 ? -1.270 1.057 38.515 1.00 31.56 99 ASN A O 1
ATOM 780 N N . PRO A 1 102 ? 0.932 1.443 38.285 1.00 32.20 100 PRO A N 1
ATOM 781 C CA . PRO A 1 102 ? 1.250 0.626 39.457 1.00 32.42 100 PRO A CA 1
ATOM 782 C C . PRO A 1 102 ? 0.710 1.277 40.718 1.00 32.10 100 PRO A C 1
ATOM 783 O O . PRO A 1 102 ? 0.608 2.501 40.817 1.00 32.76 100 PRO A O 1
ATOM 787 N N . ARG A 1 103 ? 0.360 0.440 41.683 1.00 32.47 101 ARG A N 1
ATOM 788 C CA . ARG A 1 103 ? -0.197 0.919 42.936 1.00 35.33 101 ARG A CA 1
ATOM 789 C C . ARG A 1 103 ? 0.905 1.187 43.954 1.00 31.18 101 ARG A C 1
ATOM 790 O O . ARG A 1 103 ? 1.983 0.593 43.913 1.00 31.22 101 ARG A O 1
ATOM 798 N N . GLY A 1 104 ? 0.609 2.088 44.888 1.00 29.00 102 GLY A N 1
ATOM 799 C CA . GLY A 1 104 ? 1.475 2.322 46.022 1.00 27.20 102 GLY A CA 1
ATOM 800 C C . GLY A 1 104 ? 2.467 3.455 45.878 1.00 27.05 102 GLY A C 1
ATOM 801 O O . GLY A 1 104 ? 3.301 3.638 46.776 1.00 27.81 102 GLY A O 1
ATOM 802 N N . HIS A 1 105 ? 2.415 4.222 44.788 1.00 24.78 103 HIS A N 1
ATOM 803 C CA . HIS A 1 105 ? 3.350 5.328 44.611 1.00 23.87 103 HIS A CA 1
ATOM 804 C C . HIS A 1 105 ? 2.852 6.633 45.224 1.00 23.84 103 HIS A C 1
ATOM 805 O O . HIS A 1 105 ? 3.616 7.606 45.280 1.00 24.15 103 HIS A O 1
ATOM 812 N N . GLY A 1 106 ? 1.602 6.684 45.684 1.00 24.29 104 GLY A N 1
ATOM 813 C CA . GLY A 1 106 ? 1.048 7.929 46.198 1.00 24.96 104 GLY A CA 1
ATOM 814 C C . GLY A 1 106 ? 0.999 9.051 45.181 1.00 25.05 104 GLY A C 1
ATOM 815 O O . GLY A 1 106 ? 1.067 10.225 45.559 1.00 27.75 104 GLY A O 1
ATOM 816 N N . HIS A 1 107 ? 0.899 8.720 43.894 1.00 23.69 105 HIS A N 1
ATOM 817 C CA . HIS A 1 107 ? 0.731 9.723 42.850 1.00 23.83 105 HIS A CA 1
ATOM 818 C C . HIS A 1 107 ? 0.119 9.057 41.628 1.00 24.02 105 HIS A C 1
ATOM 819 O O . HIS A 1 107 ? 0.115 7.832 41.502 1.00 24.75 105 HIS A O 1
ATOM 826 N N . SER A 1 108 ? -0.390 9.886 40.725 1.00 27.58 106 SER A N 1
ATOM 827 C CA . SER A 1 108 ? -1.037 9.413 39.514 1.00 29.15 106 SER A CA 1
ATOM 828 C C . SER A 1 108 ? -0.027 9.156 38.398 1.00 28.14 106 SER A C 1
ATOM 829 O O . SER A 1 108 ? 1.105 9.645 38.414 1.00 28.97 106 SER A O 1
ATOM 832 N N . HIS A 1 109 ? -0.463 8.372 37.422 1.00 28.06 107 HIS A N 1
ATOM 833 C CA . HIS A 1 109 ? 0.291 8.152 36.197 1.00 28.93 107 HIS A CA 1
ATOM 834 C C . HIS A 1 109 ? -0.612 8.452 35.011 1.00 31.84 107 HIS A C 1
ATOM 835 O O . HIS A 1 109 ? -1.838 8.389 35.119 1.00 34.40 107 HIS A O 1
ATOM 842 N N . GLY A 1 110 ? -0.004 8.793 33.876 1.00 34.70 108 GLY A N 1
ATOM 843 C CA . GLY A 1 110 ? -0.795 9.278 32.759 1.00 37.83 108 GLY A CA 1
ATOM 844 C C . GLY A 1 110 ? -0.537 8.633 31.412 1.00 42.82 108 GLY A C 1
ATOM 845 O O . GLY A 1 110 ? -0.912 9.193 30.378 1.00 44.88 108 GLY A O 1
ATOM 846 N N . LYS A 1 111 ? 0.073 7.448 31.402 1.00 46.90 109 LYS A N 1
ATOM 847 C CA . LYS A 1 111 ? 0.414 6.801 30.138 1.00 52.41 109 LYS A CA 1
ATOM 848 C C . LYS A 1 111 ? -0.792 6.224 29.408 1.00 57.09 109 LYS A C 1
ATOM 849 O O . LYS A 1 111 ? -0.779 6.147 28.173 1.00 56.97 109 LYS A O 1
ATOM 855 N N . GLY A 1 112 ? -1.823 5.804 30.129 1.00 60.86 110 GLY A N 1
ATOM 856 C CA . G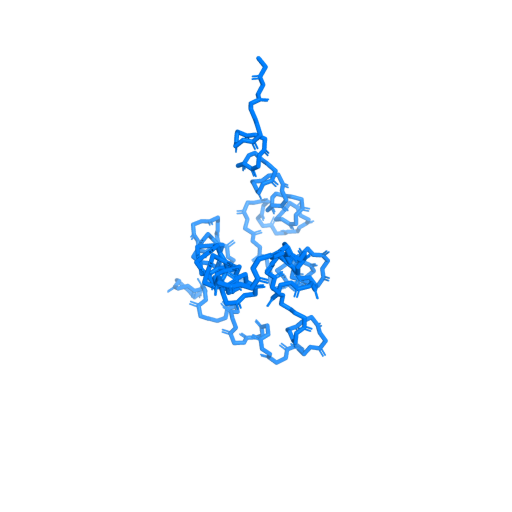LY A 1 112 ? -2.904 5.091 29.466 1.00 64.45 110 GLY A CA 1
ATOM 857 C C . GLY A 1 112 ? -2.417 3.720 29.038 1.00 68.39 110 GLY A C 1
ATOM 858 O O . GLY A 1 112 ? -1.816 2.982 29.827 1.00 68.08 110 GLY A O 1
ATOM 859 N N . CYS A 1 113 ? -2.661 3.368 27.777 1.00 72.09 111 CYS A N 1
ATOM 860 C CA . CYS A 1 113 ? -2.172 2.118 27.216 1.00 75.49 111 CYS A CA 1
ATOM 861 C C . CYS A 1 113 ? -1.471 2.396 25.893 1.00 91.69 111 CYS A C 1
ATOM 862 O O . CYS A 1 113 ? -1.741 3.394 25.220 1.00 92.57 111 CYS A O 1
ATOM 865 N N . GLY A 1 114 ? -0.559 1.500 25.531 1.00 106.05 112 GLY A N 1
ATOM 866 C CA . GLY A 1 114 ? 0.203 1.644 24.305 1.00 118.83 112 GLY A CA 1
ATOM 867 C C . GLY A 1 11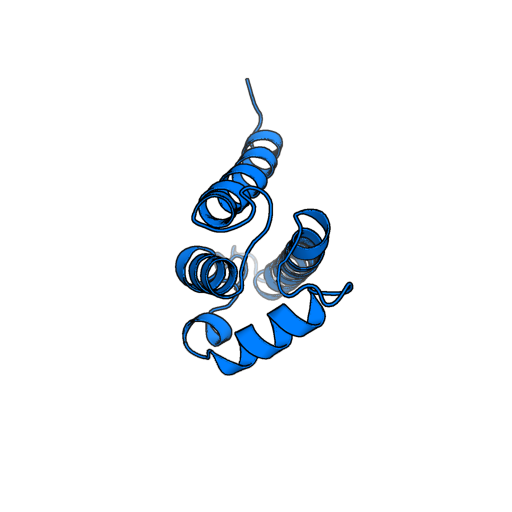4 ? 0.277 0.372 23.483 1.00 126.07 112 GLY A C 1
ATOM 868 O O . GLY A 1 114 ? 1.001 -0.562 23.829 1.00 129.32 112 GLY A O 1
#

Sequence (108 aa):
APSQMERSITTIIDTFHQYSRKEGHPDTLSKKEFRQMVEAQLATFMKKEKRNEALINDIMEDLDTNQDNQLSFEECMMLMAKLIFACHEKLHENNPRGHGHSHGKGCG

GO terms:
  GO:0030194 positive regulation of blood coagulation (P, IMP)
  GO:0018119 peptidyl-cysteine S-nitrosylation (P, IMP)
  GO:0006417 regulation of translation (P, IMP)
  GO:0002793 positive regulation of peptide secretion (P, IDA)
  GO:0001533 cornified envelope (C, IDA)
  GO:0014002 astrocyte development (P, IGI)
  GO:0002793 positive regulation of peptide secretion (P, IMP)
  GO:0045113 regulation of integrin biosynthetic process (P, IMP)
  GO:0030595 leukocyte chemotaxis (P, IMP)
  GO:0030036 actin cytoskeleton organization (P, IMP)

InterPro domains:
  IPR001751 S100/Calcium binding protein 7/8-like, conserved site [PS00303] (63-84)
  IPR002048 EF-hand domain [PS50222] (55-90)
  IPR002048 EF-hand domain [SM00054] (59-87)
  IPR011992 EF-hand domain pair [SSF47473] (6-100)
  IPR013787 S100/CaBP-9k-type, calcium binding, subdomain [PF01023] (9-52)
  IPR013787 S100/CaBP-9k-type, calcium binding, subdomain [SM01394] (9-51)

Secondary structure (DSSP, 8-state):
---HHHHHHHHHHHHHHHHHTSSSSTTSB-HHHHHHHHHHHSTTTTHHHHT-HHHHHHHHHHH-TT-SSSB-HHHHHHHHHHHHHHHHHHHHHHS-SSSSS-------